Protein AF-M6FNB7-F1 (afdb_monomer_lite)

pLDDT: mean 70.06, std 9.0, range [53.19, 82.94]

Organism: NCBI:txid996804

Foldseek 3Di:
DWDKDQPDKWKWKDLDPVPPIDTPPDVVVPPDPVDPVSSVPDPNMGIDMDRDIDGPDDDD

Secondary structure (DSSP, 8-state):
--EEEEEEEEEEEE-STT---EES-STTT-S---SHHHHHT-TTSEEEEEEEEEEEE---

Structure (mmCIF, N/CA/C/O backbone):
data_AF-M6FNB7-F1
#
_entry.id   AF-M6FNB7-F1
#
loop_
_atom_site.group_PDB
_atom_site.id
_atom_site.type_symbol
_atom_site.label_atom_id
_atom_site.label_alt_id
_atom_site.label_comp_id
_atom_site.label_asym_id
_atom_site.label_entity_id
_atom_site.label_seq_id
_atom_site.pdbx_PDB_ins_code
_atom_site.Cartn_x
_atom_site.Cartn_y
_atom_site.Cartn_z
_atom_site.occupancy
_atom_site.B_iso_or_equiv
_atom_site.auth_seq_id
_atom_site.auth_comp_id
_atom_site.auth_asym_id
_atom_site.auth_atom_id
_atom_site.pdbx_PDB_model_num
ATOM 1 N N . MET A 1 1 ? -12.254 7.671 28.327 1.00 59.69 1 MET A N 1
ATOM 2 C CA . MET A 1 1 ? -11.168 6.860 27.733 1.00 59.69 1 MET A CA 1
ATOM 3 C C . MET A 1 1 ? -11.624 6.451 26.343 1.00 59.69 1 MET A C 1
ATOM 5 O O . MET A 1 1 ? -12.734 5.948 26.241 1.00 59.69 1 MET A O 1
ATOM 9 N N . PHE A 1 2 ? -10.853 6.755 25.297 1.00 61.34 2 PHE A N 1
ATOM 10 C CA . PHE A 1 2 ? -11.195 6.381 23.919 1.00 61.34 2 PHE A CA 1
ATOM 11 C C . PHE A 1 2 ? -10.674 4.973 23.632 1.00 61.34 2 PHE A C 1
ATOM 13 O O . PHE A 1 2 ? -9.508 4.690 23.906 1.00 61.34 2 PHE A O 1
ATO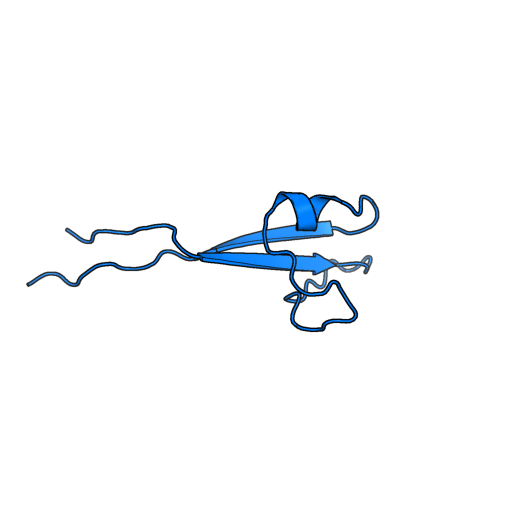M 20 N N . ASN A 1 3 ? -11.522 4.112 23.074 1.00 61.88 3 ASN A N 1
ATOM 21 C CA . ASN A 1 3 ? -11.095 2.822 22.542 1.00 61.88 3 ASN A CA 1
ATOM 22 C C . ASN A 1 3 ? -10.675 3.019 21.083 1.00 61.88 3 ASN A C 1
ATOM 24 O O . ASN A 1 3 ? -11.448 3.543 20.280 1.00 61.88 3 ASN A O 1
ATOM 28 N N . VAL A 1 4 ? -9.449 2.617 20.757 1.00 57.19 4 VAL A N 1
ATOM 29 C CA . VAL A 1 4 ? -8.881 2.700 19.407 1.00 57.19 4 VAL A CA 1
ATOM 30 C C . VAL A 1 4 ? -8.584 1.280 18.933 1.00 57.19 4 VAL A C 1
ATOM 32 O O . VAL A 1 4 ? -7.827 0.572 19.598 1.00 57.19 4 VAL A O 1
ATOM 35 N N . SER A 1 5 ? -9.168 0.861 17.810 1.00 64.94 5 SER A N 1
ATOM 36 C CA . SER A 1 5 ? -8.758 -0.342 17.073 1.00 64.94 5 SER A CA 1
ATOM 37 C C . SER A 1 5 ? -7.903 0.038 15.869 1.00 64.94 5 SER A C 1
ATOM 39 O O . SER A 1 5 ? -7.936 1.172 15.393 1.00 64.94 5 SER A O 1
ATOM 41 N N . ILE A 1 6 ? -7.113 -0.907 15.367 1.00 61.19 6 ILE A N 1
ATOM 42 C CA . ILE A 1 6 ? -6.358 -0.751 14.120 1.00 61.19 6 ILE A CA 1
ATOM 43 C C . ILE A 1 6 ? -7.009 -1.689 13.107 1.00 61.19 6 ILE A C 1
ATOM 45 O O . ILE A 1 6 ? -6.535 -2.798 12.890 1.00 61.19 6 ILE A O 1
ATOM 49 N N . ASP A 1 7 ? -8.143 -1.264 12.553 1.00 64.38 7 ASP A N 1
ATOM 50 C CA . ASP A 1 7 ? -8.950 -2.120 11.672 1.00 64.38 7 ASP A CA 1
ATOM 51 C C . ASP A 1 7 ? -8.627 -1.926 10.184 1.00 64.38 7 ASP A C 1
ATOM 53 O O . ASP A 1 7 ? -8.993 -2.765 9.368 1.00 64.38 7 ASP A O 1
ATOM 57 N N . ASN A 1 8 ? -7.917 -0.854 9.808 1.00 71.00 8 ASN A N 1
ATOM 58 C CA . ASN A 1 8 ? -7.673 -0.517 8.405 1.00 71.00 8 ASN A CA 1
ATOM 59 C C . ASN A 1 8 ? -6.189 -0.247 8.127 1.00 71.00 8 ASN A C 1
ATOM 61 O O . ASN A 1 8 ? -5.544 0.535 8.828 1.00 71.00 8 ASN A O 1
ATOM 65 N N . ALA A 1 9 ? -5.664 -0.856 7.063 1.00 74.94 9 ALA A N 1
ATOM 66 C CA . ALA A 1 9 ? -4.333 -0.586 6.533 1.00 74.94 9 ALA A CA 1
ATOM 67 C C . ALA A 1 9 ? -4.437 -0.034 5.105 1.00 74.94 9 ALA A C 1
ATOM 69 O O . ALA A 1 9 ? -5.188 -0.562 4.287 1.00 74.94 9 ALA A O 1
ATOM 70 N N . LEU A 1 10 ? -3.683 1.025 4.801 1.00 79.81 10 LEU A N 1
ATOM 71 C CA . LEU A 1 10 ? -3.510 1.522 3.436 1.00 79.81 10 LEU A CA 1
ATOM 72 C C . LEU A 1 10 ? -2.116 1.165 2.929 1.00 79.81 10 LEU A C 1
ATOM 74 O O . LEU A 1 10 ? -1.121 1.404 3.616 1.00 79.81 10 LEU A O 1
ATOM 78 N N . PHE A 1 11 ? -2.054 0.660 1.701 1.00 79.62 11 PHE A N 1
ATOM 79 C CA . PHE A 1 11 ? -0.817 0.241 1.051 1.00 79.62 11 PHE A CA 1
ATOM 80 C C . PHE A 1 11 ? -0.436 1.225 -0.046 1.00 79.62 11 PHE A C 1
ATOM 82 O O . PHE A 1 11 ? -1.244 1.569 -0.914 1.00 79.62 11 PHE A O 1
ATOM 89 N N . TRP A 1 12 ? 0.782 1.739 0.055 1.00 82.94 12 TRP A N 1
ATOM 90 C CA . TRP A 1 12 ? 1.353 2.697 -0.877 1.00 82.94 12 TRP A CA 1
ATOM 91 C C . TRP A 1 12 ? 2.689 2.146 -1.356 1.00 82.94 12 TRP A C 1
ATOM 93 O O . TRP A 1 12 ? 3.433 1.548 -0.572 1.00 82.94 12 TRP A O 1
ATOM 103 N N . ASP A 1 13 ? 3.013 2.391 -2.618 1.00 79.12 13 ASP A N 1
ATOM 104 C CA . ASP A 1 13 ? 4.318 2.049 -3.164 1.00 79.12 13 ASP A CA 1
ATOM 105 C C . ASP A 1 13 ? 4.899 3.194 -3.999 1.00 79.12 13 ASP A C 1
ATOM 107 O O . ASP A 1 13 ? 4.241 4.203 -4.278 1.00 79.12 13 ASP A O 1
ATOM 111 N N . SER A 1 14 ? 6.181 3.057 -4.321 1.00 78.56 14 SER A N 1
ATOM 112 C CA . SER A 1 14 ? 6.890 3.923 -5.250 1.00 78.56 14 SER A CA 1
ATOM 113 C C . SER A 1 14 ? 7.844 3.097 -6.101 1.00 78.56 14 SER A C 1
ATOM 115 O O . SER A 1 14 ? 8.634 2.295 -5.592 1.00 78.56 14 SER A O 1
ATOM 117 N N . ASN A 1 15 ? 7.792 3.325 -7.410 1.00 77.31 15 ASN A N 1
ATOM 118 C CA . ASN A 1 15 ? 8.761 2.822 -8.383 1.00 77.31 15 ASN A CA 1
ATOM 119 C C . ASN A 1 15 ? 9.800 3.891 -8.780 1.00 77.31 15 ASN A C 1
ATOM 121 O O . ASN A 1 15 ? 10.690 3.612 -9.583 1.00 77.31 15 AS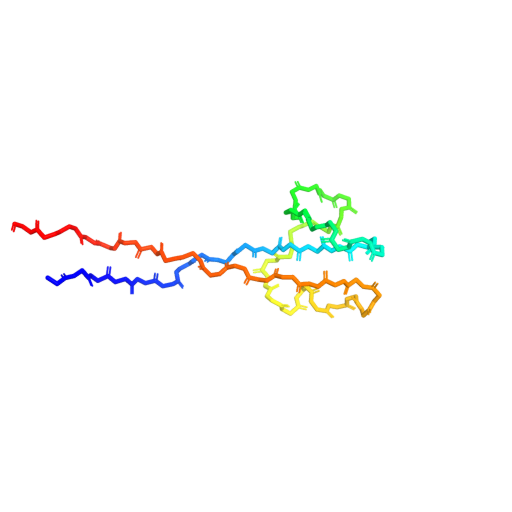N A O 1
ATOM 125 N N . ALA A 1 16 ? 9.686 5.103 -8.230 1.00 74.31 16 ALA A N 1
ATOM 126 C CA . ALA A 1 16 ? 10.487 6.254 -8.604 1.00 74.31 16 ALA A CA 1
ATOM 127 C C . ALA A 1 16 ? 11.649 6.487 -7.623 1.00 74.31 16 ALA A C 1
ATOM 129 O O . ALA A 1 16 ? 11.608 6.139 -6.437 1.00 74.31 16 ALA A O 1
ATOM 130 N N . ALA A 1 17 ? 12.733 7.085 -8.124 1.00 79.12 17 ALA A N 1
ATOM 131 C CA . ALA A 1 17 ? 13.919 7.377 -7.318 1.00 79.12 17 ALA A CA 1
ATOM 132 C C . ALA A 1 17 ? 13.689 8.510 -6.300 1.00 79.12 17 ALA A C 1
ATOM 134 O O . ALA A 1 17 ? 14.399 8.589 -5.297 1.00 79.12 17 ALA A O 1
ATOM 135 N N . ASP A 1 18 ? 12.686 9.353 -6.542 1.00 80.44 18 ASP A N 1
ATOM 136 C CA . ASP A 1 18 ? 12.330 10.532 -5.750 1.00 80.44 18 ASP A CA 1
ATOM 137 C C . ASP A 1 18 ? 11.490 10.219 -4.498 1.00 80.44 18 ASP A C 1
ATOM 139 O O . ASP A 1 18 ? 11.225 11.120 -3.705 1.00 80.44 18 ASP A O 1
ATOM 143 N N . ASN A 1 19 ? 11.132 8.949 -4.269 1.00 78.06 19 ASN A N 1
ATOM 144 C CA . ASN A 1 19 ? 10.261 8.513 -3.172 1.00 78.06 19 ASN A CA 1
ATOM 145 C C . ASN A 1 19 ? 8.863 9.150 -3.207 1.00 78.06 19 ASN A C 1
ATOM 147 O O . ASN A 1 19 ? 8.251 9.348 -2.156 1.00 78.06 19 ASN A O 1
ATOM 151 N N . VAL A 1 20 ? 8.335 9.478 -4.386 1.00 78.19 20 VAL A N 1
ATOM 152 C CA . VAL A 1 20 ? 6.923 9.844 -4.496 1.00 78.19 20 VAL A CA 1
ATOM 153 C C . VAL A 1 20 ? 6.096 8.569 -4.368 1.00 78.19 20 VAL A C 1
ATOM 155 O O . VAL A 1 20 ? 6.130 7.700 -5.240 1.00 78.19 20 VAL A O 1
ATOM 158 N N . PHE A 1 21 ? 5.395 8.439 -3.245 1.00 80.00 21 PHE A N 1
ATOM 159 C CA . PHE A 1 21 ? 4.507 7.314 -2.976 1.00 80.00 21 PHE A CA 1
ATOM 160 C C . PHE A 1 21 ? 3.089 7.654 -3.407 1.00 80.00 21 PHE A C 1
ATOM 162 O O . PHE A 1 21 ? 2.619 8.773 -3.193 1.00 80.00 21 PHE A O 1
ATOM 169 N N . SER A 1 22 ? 2.391 6.669 -3.959 1.00 73.06 22 SER A N 1
ATOM 170 C CA . SER A 1 22 ? 0.976 6.806 -4.283 1.00 73.06 22 SER A CA 1
ATOM 171 C C . SER A 1 22 ? 0.176 5.644 -3.702 1.00 73.06 22 SER A C 1
ATOM 173 O O . SER A 1 22 ? 0.686 4.517 -3.629 1.00 73.06 22 SER A O 1
ATOM 175 N N . PRO A 1 23 ? -1.063 5.899 -3.246 1.00 76.19 23 PRO A N 1
ATOM 176 C CA . PRO A 1 23 ? -1.948 4.820 -2.856 1.00 76.19 23 PRO A CA 1
ATOM 177 C C . PRO A 1 23 ? -2.174 3.896 -4.054 1.00 76.19 23 PRO A C 1
ATOM 179 O O . PRO A 1 23 ? -2.355 4.359 -5.182 1.00 76.19 23 PRO A O 1
ATOM 182 N N . GLN A 1 24 ? -2.183 2.588 -3.797 1.00 69.12 24 GLN A N 1
ATOM 183 C CA . GLN A 1 24 ? -2.460 1.558 -4.801 1.00 69.12 24 GLN A CA 1
ATOM 184 C C . GLN A 1 24 ? -3.952 1.578 -5.191 1.00 69.12 24 GLN A C 1
ATOM 186 O O . GLN A 1 24 ? -4.716 0.699 -4.808 1.00 69.12 24 GLN A O 1
ATOM 191 N N . LEU A 1 25 ? -4.394 2.634 -5.885 1.00 58.78 25 LEU A N 1
ATOM 192 C CA . LEU A 1 25 ? -5.797 2.858 -6.273 1.00 58.78 25 LEU A CA 1
ATOM 193 C C . LEU A 1 25 ? -6.120 2.340 -7.679 1.00 58.78 25 LEU A C 1
ATOM 195 O O . LEU A 1 25 ? -7.292 2.219 -8.030 1.00 58.78 25 LEU A O 1
ATOM 199 N N . ASN A 1 26 ? -5.100 2.083 -8.503 1.00 55.66 26 ASN A N 1
ATOM 200 C CA . ASN A 1 26 ? -5.268 1.628 -9.877 1.00 55.66 26 ASN A CA 1
ATOM 201 C C . ASN A 1 26 ? -5.017 0.120 -9.984 1.00 55.66 26 ASN A C 1
ATOM 203 O O . ASN A 1 26 ? -3.983 -0.390 -9.559 1.00 55.66 26 ASN A O 1
ATOM 207 N N . VAL A 1 27 ? -5.939 -0.572 -10.653 1.00 53.78 27 VAL A N 1
ATOM 208 C CA . VAL A 1 27 ? -5.858 -1.999 -11.000 1.00 53.78 27 VAL A CA 1
ATOM 209 C C . VAL A 1 27 ? -4.554 -2.361 -11.729 1.00 53.78 27 VAL A C 1
ATOM 211 O O . VAL A 1 27 ? -4.091 -3.494 -11.608 1.00 53.78 27 VAL A O 1
ATOM 214 N N . ALA A 1 28 ? -3.949 -1.417 -12.459 1.00 58.06 28 ALA A N 1
ATOM 215 C CA . ALA A 1 28 ? -2.691 -1.618 -13.178 1.00 58.06 28 ALA A CA 1
ATOM 216 C C . ALA A 1 28 ? -1.428 -1.595 -12.290 1.00 58.06 28 ALA A C 1
ATOM 218 O O . ALA A 1 28 ? -0.407 -2.138 -12.707 1.00 58.06 28 ALA A O 1
ATOM 219 N N . ASP A 1 29 ? -1.480 -0.998 -11.092 1.00 57.38 29 ASP A N 1
ATOM 220 C CA . ASP A 1 29 ? -0.325 -0.924 -10.178 1.00 57.38 29 ASP A CA 1
ATOM 221 C C . ASP A 1 29 ? -0.212 -2.160 -9.276 1.00 57.38 29 ASP A C 1
ATOM 223 O O . ASP A 1 29 ? 0.888 -2.620 -8.982 1.00 57.38 29 ASP A O 1
ATOM 227 N N . ARG A 1 30 ? -1.357 -2.757 -8.956 1.00 61.97 30 ARG A N 1
ATOM 228 C CA . ARG A 1 30 ? -1.630 -4.125 -8.487 1.00 61.97 30 ARG A CA 1
ATOM 229 C C . ARG A 1 30 ? -3.116 -4.099 -8.126 1.00 61.97 30 ARG A C 1
ATOM 231 O O . ARG A 1 30 ? -3.546 -3.088 -7.579 1.00 61.97 30 ARG A O 1
ATOM 238 N N . PRO A 1 31 ? -3.929 -5.134 -8.394 1.00 53.38 31 PRO A N 1
ATOM 239 C CA . PRO A 1 31 ? -5.375 -5.086 -8.160 1.00 53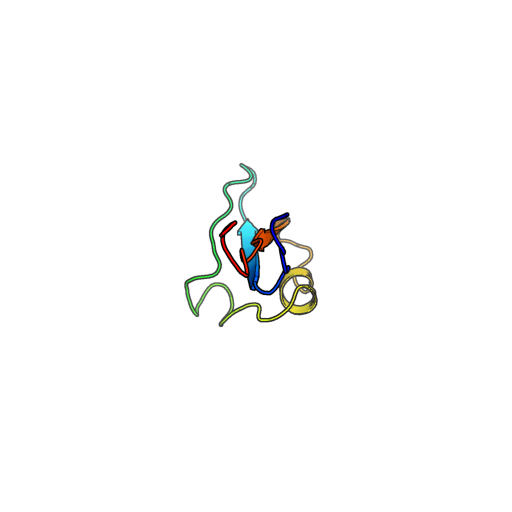.38 31 PRO A CA 1
ATOM 240 C C . PRO A 1 31 ? -5.738 -5.167 -6.663 1.00 53.38 31 PRO A C 1
ATOM 242 O O . PRO A 1 31 ? -6.511 -6.024 -6.257 1.00 53.38 31 PRO A O 1
ATOM 245 N N . ASN A 1 32 ? -5.235 -4.225 -5.862 1.00 54.06 32 ASN A N 1
ATOM 246 C CA . ASN A 1 32 ? -5.303 -4.121 -4.409 1.00 54.06 32 ASN A CA 1
ATOM 247 C C . ASN A 1 32 ? -4.287 -5.053 -3.738 1.00 54.06 32 ASN A C 1
ATOM 249 O O . ASN A 1 32 ? -4.522 -6.251 -3.613 1.00 54.06 32 ASN A O 1
ATOM 253 N N . ALA A 1 33 ? -3.160 -4.510 -3.262 1.00 59.25 33 ALA A N 1
ATOM 254 C CA . ALA A 1 33 ? -2.466 -5.170 -2.161 1.00 59.25 33 ALA A CA 1
ATOM 255 C C . ALA A 1 33 ? -3.476 -5.224 -1.007 1.00 59.25 33 ALA A C 1
ATOM 257 O O . ALA A 1 33 ? -3.827 -4.197 -0.435 1.00 59.25 33 ALA A O 1
ATOM 258 N N . THR A 1 34 ? -4.048 -6.399 -0.761 1.00 65.12 34 THR A N 1
ATOM 259 C CA . THR A 1 34 ? -5.054 -6.594 0.295 1.00 65.12 34 THR A CA 1
ATOM 260 C C . THR A 1 34 ? -4.399 -6.930 1.629 1.00 65.12 34 THR A C 1
ATOM 262 O O . THR A 1 34 ? -5.053 -6.944 2.670 1.00 65.12 34 THR A O 1
ATOM 265 N N . SER A 1 35 ? -3.088 -7.170 1.594 1.00 69.56 35 SER A N 1
ATOM 266 C CA . SER A 1 35 ? -2.249 -7.516 2.725 1.00 69.56 35 SER A CA 1
ATOM 267 C C . SER A 1 35 ? -0.867 -6.863 2.611 1.00 69.56 35 SER A C 1
ATOM 269 O O . SER A 1 35 ? -0.418 -6.466 1.532 1.00 69.56 35 SER A O 1
ATOM 271 N N . GLY A 1 36 ? -0.154 -6.779 3.738 1.00 68.94 36 GLY A N 1
ATOM 272 C CA . GLY A 1 36 ? 1.235 -6.312 3.746 1.00 68.94 36 GLY A CA 1
ATOM 273 C C . GLY A 1 36 ? 2.176 -7.235 2.971 1.00 68.94 36 GLY A C 1
ATOM 274 O O . GLY A 1 36 ? 3.162 -6.765 2.412 1.00 68.94 36 GLY A O 1
ATOM 275 N N . GLU A 1 37 ? 1.853 -8.524 2.891 1.00 75.38 37 GLU A N 1
ATOM 276 C CA . GLU A 1 37 ? 2.643 -9.511 2.159 1.00 75.38 37 GLU A CA 1
ATOM 277 C C . GLU A 1 37 ? 2.563 -9.264 0.647 1.00 75.38 37 GLU A C 1
ATOM 279 O O . GLU A 1 37 ? 3.606 -9.189 0.000 1.00 75.38 37 GLU A O 1
ATOM 284 N N . ASP A 1 38 ? 1.368 -8.965 0.118 1.00 69.62 38 ASP A N 1
ATOM 285 C CA . ASP A 1 38 ? 1.169 -8.547 -1.282 1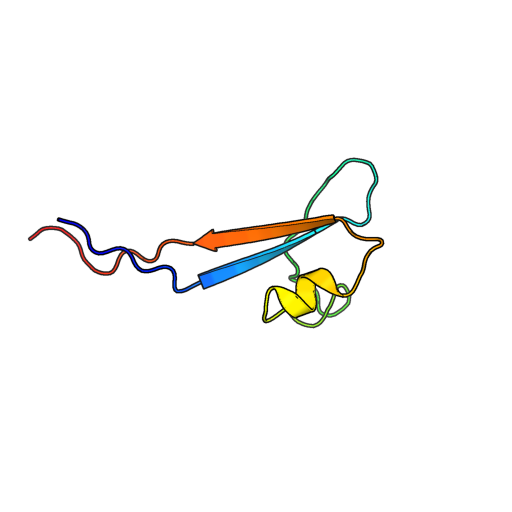.00 69.62 38 ASP A CA 1
ATOM 286 C C . ASP A 1 38 ? 1.974 -7.288 -1.631 1.00 69.62 38 ASP A C 1
ATOM 288 O O . ASP A 1 38 ? 2.537 -7.175 -2.725 1.00 69.62 38 ASP A O 1
ATOM 292 N N . ASN A 1 39 ? 2.055 -6.345 -0.685 1.00 69.81 39 ASN A N 1
ATOM 293 C CA . ASN A 1 39 ? 2.821 -5.113 -0.852 1.00 69.81 39 ASN A CA 1
ATOM 294 C C . ASN A 1 39 ? 4.328 -5.412 -1.002 1.00 69.81 39 ASN A C 1
ATOM 296 O O . ASN A 1 39 ? 5.027 -4.755 -1.767 1.00 69.81 39 ASN A O 1
ATOM 300 N N . MET A 1 40 ? 4.841 -6.451 -0.335 1.00 73.19 40 MET A N 1
ATOM 301 C CA . MET A 1 40 ? 6.275 -6.771 -0.265 1.00 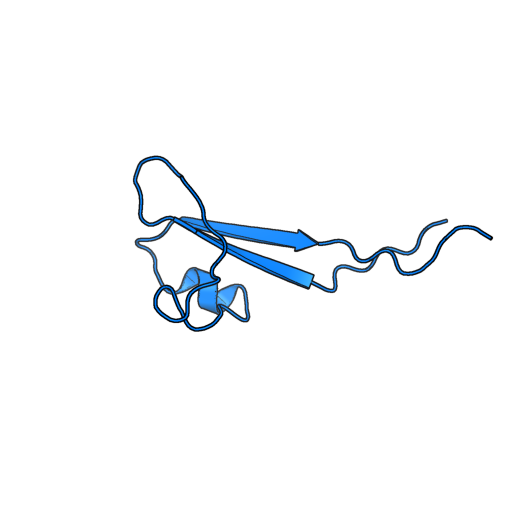73.19 40 MET A CA 1
ATOM 302 C C . MET A 1 40 ? 6.802 -7.665 -1.402 1.00 73.19 40 MET A C 1
ATOM 304 O O . MET A 1 40 ? 8.009 -7.882 -1.490 1.00 73.19 40 MET A O 1
ATOM 308 N N . VAL A 1 41 ? 5.948 -8.156 -2.308 1.00 72.75 41 VAL A N 1
ATOM 309 C CA . VAL A 1 41 ? 6.339 -9.122 -3.362 1.00 72.75 41 VAL A CA 1
ATOM 310 C C . VAL A 1 41 ? 7.307 -8.531 -4.405 1.00 72.75 41 VAL A C 1
ATOM 312 O O . VAL A 1 41 ? 8.044 -9.263 -5.062 1.00 72.75 41 VAL A O 1
ATOM 315 N N . THR A 1 42 ? 7.331 -7.210 -4.592 1.00 68.44 42 THR A N 1
ATOM 316 C CA . THR A 1 42 ? 8.220 -6.540 -5.561 1.00 68.44 42 THR A CA 1
ATOM 317 C C . THR A 1 42 ? 9.372 -5.838 -4.863 1.00 68.44 42 THR A C 1
ATOM 319 O O . THR A 1 42 ? 9.230 -4.703 -4.419 1.00 68.44 42 THR A O 1
ATOM 322 N N . SER A 1 43 ? 10.542 -6.478 -4.845 1.00 70.31 43 SER A N 1
ATOM 323 C CA . SER A 1 43 ? 11.771 -5.928 -4.249 1.00 70.31 43 SER A CA 1
ATOM 324 C C . SER A 1 43 ? 12.323 -4.687 -4.962 1.00 70.31 43 SER A C 1
ATOM 326 O O . SER A 1 43 ? 13.184 -3.997 -4.423 1.00 70.31 43 SER A O 1
ATOM 328 N N . THR A 1 44 ? 11.843 -4.394 -6.172 1.00 74.75 44 THR A N 1
ATOM 329 C CA . THR A 1 44 ? 12.228 -3.210 -6.952 1.00 74.75 44 THR A CA 1
ATOM 330 C C . THR A 1 44 ? 11.443 -1.953 -6.580 1.00 74.75 44 THR A C 1
ATOM 332 O O . THR A 1 44 ? 11.811 -0.866 -7.022 1.00 74.75 44 THR A O 1
ATOM 335 N N . ARG A 1 45 ? 10.374 -2.080 -5.782 1.00 76.12 45 ARG A N 1
ATOM 336 C CA . ARG A 1 45 ? 9.531 -0.965 -5.338 1.00 76.12 45 ARG A CA 1
ATOM 337 C C . ARG A 1 45 ? 9.728 -0.705 -3.847 1.00 76.12 45 ARG A C 1
ATOM 339 O O . ARG A 1 45 ? 9.995 -1.618 -3.070 1.00 76.12 45 ARG A O 1
ATOM 346 N N . LYS A 1 46 ? 9.617 0.560 -3.450 1.00 81.56 46 LYS A N 1
ATOM 347 C CA . LYS A 1 46 ? 9.615 0.969 -2.040 1.00 81.56 46 LYS A CA 1
ATOM 348 C C . LYS A 1 46 ? 8.181 0.953 -1.539 1.00 81.56 46 LYS A C 1
ATOM 350 O O . LYS A 1 46 ? 7.311 1.480 -2.219 1.00 81.56 46 LYS A O 1
ATOM 355 N N . ASN A 1 47 ? 7.962 0.423 -0.342 1.00 81.81 47 ASN A N 1
ATOM 356 C CA . ASN A 1 47 ? 6.626 0.186 0.198 1.00 81.81 47 ASN A CA 1
ATOM 357 C C . ASN A 1 47 ? 6.397 0.976 1.490 1.00 81.81 47 ASN A C 1
ATOM 359 O O . ASN A 1 47 ? 7.282 1.041 2.344 1.00 81.81 47 ASN A O 1
ATOM 363 N N . LEU A 1 48 ? 5.195 1.529 1.650 1.00 81.31 48 LEU A N 1
ATOM 364 C CA . LEU A 1 48 ? 4.700 2.136 2.883 1.00 81.31 48 LEU A CA 1
ATOM 365 C C . LEU A 1 48 ? 3.354 1.519 3.266 1.00 81.31 48 LEU A C 1
ATOM 367 O O . LEU A 1 48 ? 2.505 1.253 2.414 1.00 81.31 48 LEU A O 1
ATOM 371 N N . ILE A 1 49 ? 3.169 1.301 4.567 1.00 81.19 49 ILE A N 1
ATOM 372 C CA . ILE A 1 49 ? 1.937 0.757 5.140 1.00 81.19 49 ILE A CA 1
ATOM 373 C C . ILE A 1 49 ? 1.456 1.731 6.210 1.00 81.19 49 ILE A C 1
ATOM 375 O O . ILE A 1 49 ? 2.149 1.966 7.202 1.00 81.19 49 ILE A O 1
ATOM 379 N N . PHE A 1 50 ? 0.270 2.296 6.007 1.00 80.00 50 PHE A N 1
ATOM 380 C CA . PHE A 1 50 ? -0.358 3.196 6.966 1.00 80.00 50 PHE A CA 1
ATOM 381 C C . PHE A 1 50 ? -1.404 2.436 7.764 1.00 80.00 50 PHE A C 1
ATOM 383 O O . PHE A 1 50 ? -2.380 1.952 7.199 1.00 80.00 50 PHE A O 1
ATOM 390 N N . HIS A 1 51 ? -1.216 2.374 9.077 1.00 82.62 51 HIS A N 1
ATOM 391 C CA . HIS A 1 51 ? -2.215 1.854 10.002 1.00 82.62 51 HIS A CA 1
ATOM 392 C C . HIS A 1 51 ? -3.157 2.992 10.381 1.00 82.62 51 HIS A C 1
ATOM 394 O O . HIS A 1 51 ? -2.735 3.967 11.005 1.00 82.62 51 HIS A O 1
ATOM 400 N N . LEU A 1 52 ? -4.421 2.885 9.980 1.00 78.25 52 LEU A N 1
ATOM 401 C CA . LEU A 1 52 ? -5.434 3.869 10.319 1.00 78.25 52 LEU A CA 1
ATOM 402 C C . LEU A 1 52 ? -6.116 3.456 11.627 1.00 78.25 52 LEU A C 1
ATOM 404 O O . LEU A 1 52 ? -6.769 2.407 11.673 1.00 78.25 52 LEU A O 1
ATOM 408 N N . PRO A 1 53 ? -5.989 4.263 12.692 1.00 74.06 53 PRO A N 1
ATOM 409 C CA . PRO A 1 53 ? -6.761 4.037 13.896 1.00 74.06 53 PRO A CA 1
ATOM 410 C C . PRO A 1 53 ? -8.242 4.239 13.576 1.00 74.06 53 PRO A C 1
ATOM 412 O O . PRO A 1 53 ? -8.641 5.249 12.998 1.00 74.06 53 PRO A O 1
ATOM 415 N N . THR A 1 54 ? -9.064 3.281 13.978 1.00 71.44 54 THR A N 1
ATOM 416 C CA . THR A 1 54 ? -10.514 3.424 13.998 1.00 71.44 54 THR A CA 1
ATOM 417 C C . THR A 1 54 ? -10.910 3.779 15.425 1.00 71.44 54 THR A C 1
ATOM 419 O O . THR A 1 54 ? -10.634 3.046 16.375 1.00 71.44 54 THR A O 1
ATOM 422 N N . ILE A 1 55 ? -11.497 4.963 15.595 1.00 76.44 55 ILE A N 1
ATOM 423 C CA . ILE A 1 55 ? -12.010 5.405 16.892 1.00 76.44 55 ILE A CA 1
ATOM 424 C C . ILE A 1 55 ? -13.349 4.701 17.102 1.00 76.44 55 ILE A C 1
ATOM 426 O O . ILE A 1 55 ? -14.295 4.938 16.356 1.00 76.44 55 ILE A O 1
ATOM 430 N N . LEU A 1 56 ? -13.419 3.825 18.105 1.00 68.75 56 LEU A N 1
ATOM 431 C CA . LEU A 1 56 ? -14.574 2.949 18.307 1.00 68.75 56 LEU A CA 1
ATOM 432 C C . LEU A 1 56 ? -15.696 3.574 19.152 1.00 68.75 56 LEU A C 1
ATOM 434 O O . LEU A 1 56 ? -16.818 3.081 19.092 1.00 68.75 56 LEU A O 1
ATOM 438 N N . SER A 1 57 ? -15.440 4.650 19.911 1.00 66.62 57 SER A N 1
ATOM 439 C CA . SER A 1 57 ? -16.491 5.489 20.523 1.00 66.62 57 SER A CA 1
ATOM 440 C C . SER A 1 57 ? -15.949 6.755 21.202 1.00 66.62 57 SER A C 1
ATOM 442 O O . SER A 1 57 ? -14.829 6.760 21.719 1.00 66.62 57 SER A O 1
ATOM 444 N N . GLU A 1 58 ? -16.799 7.783 21.281 1.00 63.38 58 GLU A 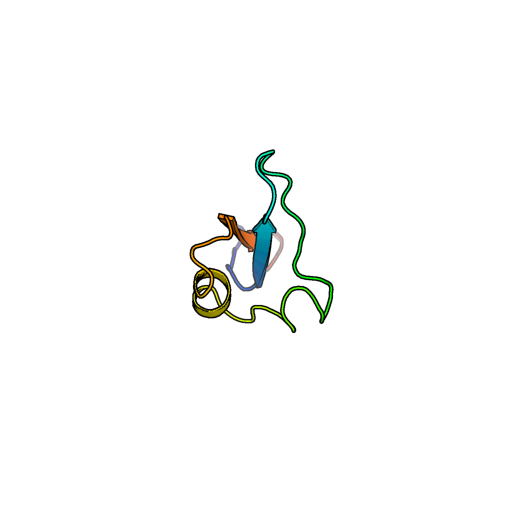N 1
ATOM 445 C CA . GLU A 1 58 ? -16.600 9.056 21.988 1.00 63.38 58 GLU A CA 1
ATOM 446 C C . GLU A 1 58 ? -16.798 8.943 23.513 1.00 63.38 58 GLU A C 1
ATOM 448 O O . GLU A 1 58 ? -17.506 8.057 23.999 1.00 63.38 58 GLU A O 1
ATOM 453 N N . MET A 1 59 ? -16.165 9.839 24.288 1.00 53.19 59 MET A N 1
ATOM 454 C CA . MET A 1 59 ? -16.477 9.982 25.716 1.00 53.19 59 MET A CA 1
ATOM 455 C C . MET A 1 59 ? -17.908 10.504 25.875 1.00 53.19 59 MET A C 1
ATOM 457 O O . MET A 1 59 ? -18.253 11.530 25.299 1.00 53.19 59 MET A O 1
ATOM 461 N N . LYS A 1 60 ? -18.705 9.768 26.651 1.00 54.47 60 LYS A N 1
ATOM 462 C CA . LYS A 1 60 ? -20.046 10.158 27.091 1.00 54.47 60 LYS A CA 1
ATOM 463 C C . LYS A 1 60 ? -20.020 11.447 27.910 1.00 54.47 60 LYS A C 1
ATOM 465 O O . LYS A 1 60 ? -19.045 11.613 28.680 1.00 54.47 60 LYS A O 1
#

Sequence (60 aa):
MFNVSIDNALFWDSNAADNVFSPQLNVADRPNATSGEDNMVTSTRKNLIFHLPTILSEMK

Radius of gyration: 14.67 Å; chains: 1; bounding box: 34×20×41 Å